Protein AF-A0A401TSI3-F1 (afdb_monomer_lite)

Radius of gyration: 18.48 Å; chains: 1; bounding box: 66×26×49 Å

pLDDT: mean 83.46, std 14.27, range [42.53, 98.06]

Sequence (170 aa):
GIVRTLGAAWIASRLVRSNWRTLAAVAARSAPRDRAVIGGLIQHRLALLAARIAVVPAEAQSDAANLLQLRTALNVIDVRHASLGLSRAAVAGIDALFDRLASAARNHTAGRLPDELVGRLDNAIASTLREPASKSRNDALIGLAGIRAGLFPGARSYQPRLSNQEGIAA

Foldseek 3Di:
DPVVVVVLVVVLLVLLLVLLLLLLCLLLVVDDDDLVNLVVVLVVLVVVLVVCCVPDPPCSVSSVLSNLSSLLSSLSVQLQVLCVPWDPVLVVLSSVLSNVSSVQSNPDRDDATDPVSLVSLLVSLLVLVPTPDDPSSVSNNVSSVSNCCSRPVPDDPRDRPPPPPPDDDD

Structure (mmCIF, N/CA/C/O backbone):
data_AF-A0A401TSI3-F1
#
_entry.id   AF-A0A401TSI3-F1
#
loop_
_atom_site.group_PDB
_atom_site.id
_atom_site.type_symbol
_atom_site.label_atom_id
_atom_site.label_alt_id
_atom_site.label_comp_id
_atom_site.label_asym_id
_atom_site.label_entity_id
_atom_site.label_seq_id
_atom_site.pdbx_PDB_ins_code
_atom_site.Cartn_x
_atom_site.Cartn_y
_atom_site.Cartn_z
_atom_site.occupancy
_atom_site.B_iso_or_equiv
_atom_site.auth_seq_id
_atom_site.auth_comp_id
_atom_site.auth_asym_id
_atom_site.auth_atom_id
_atom_site.pdbx_PDB_model_num
ATOM 1 N N . GLY A 1 1 ? 22.785 -4.650 -31.897 1.00 57.91 1 GLY A N 1
ATOM 2 C CA . GLY A 1 1 ? 21.308 -4.694 -31.941 1.00 57.91 1 GLY A CA 1
ATOM 3 C C . GLY A 1 1 ? 20.681 -5.516 -30.824 1.00 57.91 1 GLY A C 1
ATOM 4 O O . GLY A 1 1 ? 19.806 -4.999 -30.157 1.00 57.91 1 GLY A O 1
ATOM 5 N N . ILE A 1 2 ? 21.123 -6.757 -30.583 1.00 56.47 2 ILE A N 1
ATOM 6 C CA . ILE A 1 2 ? 20.400 -7.731 -29.729 1.00 56.47 2 ILE A CA 1
ATOM 7 C C . ILE A 1 2 ? 20.949 -7.816 -28.286 1.00 56.47 2 ILE A C 1
ATOM 9 O O . ILE A 1 2 ? 20.203 -8.009 -27.332 1.00 56.47 2 ILE A O 1
ATOM 13 N N . VAL A 1 3 ? 22.252 -7.580 -28.091 1.00 54.00 3 VAL A N 1
ATOM 14 C CA . VAL A 1 3 ? 22.894 -7.617 -26.757 1.00 54.00 3 VAL A CA 1
ATOM 15 C C . VAL A 1 3 ? 22.387 -6.491 -25.837 1.00 54.00 3 VAL A C 1
ATOM 17 O O . VAL A 1 3 ? 22.241 -6.679 -24.631 1.00 54.00 3 VAL A O 1
ATOM 20 N N . ARG A 1 4 ? 22.048 -5.320 -26.401 1.00 58.97 4 ARG A N 1
ATOM 21 C CA . ARG A 1 4 ? 21.589 -4.146 -25.635 1.00 58.97 4 ARG A CA 1
ATOM 22 C C . ARG A 1 4 ? 20.142 -4.282 -25.142 1.00 58.97 4 ARG A C 1
ATOM 24 O O . ARG A 1 4 ? 19.832 -3.836 -24.042 1.00 58.97 4 ARG A O 1
ATOM 31 N N . THR A 1 5 ? 19.273 -4.918 -25.928 1.00 58.47 5 THR A N 1
ATOM 32 C CA . THR A 1 5 ? 17.857 -5.132 -25.589 1.00 58.47 5 THR A CA 1
ATOM 33 C C . THR A 1 5 ? 17.681 -6.231 -24.540 1.00 58.47 5 THR A C 1
ATOM 35 O O . THR A 1 5 ? 16.926 -6.040 -23.587 1.00 58.47 5 THR A O 1
ATOM 38 N N . LEU A 1 6 ? 18.451 -7.323 -24.627 1.00 61.62 6 LEU A N 1
ATOM 39 C CA . LEU A 1 6 ? 18.487 -8.365 -23.590 1.00 61.62 6 LEU A CA 1
ATOM 40 C C . LEU A 1 6 ? 18.973 -7.814 -22.236 1.00 61.62 6 LEU A C 1
ATOM 42 O O . LEU A 1 6 ? 18.398 -8.131 -21.193 1.00 61.62 6 LEU A O 1
ATOM 46 N N . GLY A 1 7 ? 19.972 -6.923 -22.247 1.00 68.12 7 GLY A N 1
ATOM 47 C CA . GLY A 1 7 ? 20.441 -6.233 -21.042 1.00 68.12 7 GLY A CA 1
ATOM 48 C C . GLY A 1 7 ? 19.388 -5.300 -20.431 1.00 68.12 7 GLY A C 1
ATOM 49 O O . GLY A 1 7 ? 19.161 -5.328 -19.221 1.00 68.12 7 GLY A O 1
ATOM 50 N N . ALA A 1 8 ? 18.695 -4.508 -21.254 1.00 69.06 8 ALA A N 1
ATOM 51 C CA . ALA A 1 8 ? 17.661 -3.586 -20.784 1.00 69.06 8 ALA A CA 1
ATOM 52 C C . ALA A 1 8 ? 16.464 -4.316 -20.148 1.00 69.06 8 ALA A C 1
ATOM 54 O O . ALA A 1 8 ? 16.017 -3.926 -19.065 1.00 69.06 8 ALA A O 1
ATOM 55 N N . ALA A 1 9 ? 15.996 -5.402 -20.771 1.00 70.88 9 ALA A N 1
ATOM 56 C CA . ALA A 1 9 ? 14.906 -6.227 -20.252 1.00 70.88 9 ALA A CA 1
ATOM 57 C C . ALA A 1 9 ? 15.283 -6.937 -18.938 1.00 70.88 9 ALA A C 1
ATOM 59 O O . ALA A 1 9 ? 14.472 -7.012 -18.007 1.00 70.88 9 ALA A O 1
ATOM 60 N N . TRP A 1 10 ? 16.529 -7.409 -18.815 1.00 78.56 10 TRP A N 1
ATOM 61 C CA . TRP A 1 10 ? 17.030 -8.010 -17.577 1.00 78.56 10 TRP A CA 1
ATOM 62 C C . TRP A 1 10 ? 17.095 -6.998 -16.425 1.00 78.56 10 TRP A C 1
ATOM 64 O O . TRP A 1 10 ? 16.644 -7.297 -15.315 1.00 78.56 10 TRP A O 1
ATOM 74 N N . ILE A 1 11 ? 17.590 -5.781 -16.687 1.00 76.62 11 ILE A N 1
ATOM 75 C CA . ILE A 1 11 ? 17.627 -4.691 -15.698 1.00 76.62 11 ILE A CA 1
ATOM 76 C C . ILE A 1 11 ? 16.208 -4.333 -15.240 1.00 76.62 11 ILE A C 1
ATOM 78 O O . ILE A 1 11 ? 15.966 -4.253 -14.034 1.00 76.62 11 ILE A O 1
ATOM 82 N N . ALA A 1 12 ? 15.264 -4.176 -16.174 1.00 76.94 12 ALA A N 1
ATOM 83 C CA . ALA A 1 12 ? 13.865 -3.888 -15.857 1.00 76.94 12 ALA A CA 1
ATOM 84 C C . ALA A 1 12 ? 13.244 -4.993 -14.983 1.00 76.94 12 ALA A C 1
ATOM 86 O O . ALA A 1 12 ? 12.678 -4.716 -13.928 1.00 76.94 12 ALA A O 1
ATOM 87 N N . SER A 1 13 ? 13.450 -6.261 -15.344 1.00 78.31 13 SER A N 1
ATOM 88 C CA . SER A 1 13 ? 12.948 -7.410 -14.577 1.00 78.31 13 SER A CA 1
ATOM 89 C C . SER A 1 13 ? 13.539 -7.479 -13.164 1.00 78.31 13 SER A C 1
ATOM 91 O O . SER A 1 13 ? 12.840 -7.767 -12.188 1.00 78.31 13 SER A O 1
ATOM 93 N N . ARG A 1 14 ? 14.840 -7.190 -13.020 1.00 82.88 14 ARG A N 1
ATOM 94 C CA . ARG A 1 14 ? 15.512 -7.118 -11.714 1.00 82.88 14 ARG A CA 1
ATOM 95 C C . ARG A 1 14 ? 14.948 -5.983 -10.859 1.00 82.88 14 ARG A C 1
ATOM 97 O O . ARG A 1 14 ? 14.796 -6.158 -9.648 1.00 82.88 14 ARG A O 1
ATOM 104 N N . LEU A 1 15 ? 14.637 -4.848 -11.478 1.00 82.88 15 LEU A N 1
ATOM 105 C CA . LEU A 1 15 ? 14.060 -3.682 -10.821 1.00 82.88 15 LEU A CA 1
ATOM 106 C C . LEU A 1 15 ? 12.654 -3.966 -10.284 1.00 82.88 15 LEU A C 1
ATOM 108 O O . LEU A 1 15 ? 12.427 -3.795 -9.086 1.00 82.88 15 LEU A O 1
ATOM 112 N N . VAL A 1 16 ? 11.769 -4.501 -11.133 1.00 84.31 16 VAL A N 1
ATOM 113 C CA . VAL A 1 16 ? 10.418 -4.952 -10.757 1.00 84.31 16 VAL A CA 1
ATOM 114 C C . VAL A 1 16 ? 10.499 -5.882 -9.544 1.00 84.31 16 VAL A C 1
ATOM 116 O O . VAL A 1 16 ? 9.862 -5.650 -8.516 1.00 84.31 16 VAL A O 1
ATOM 119 N N . ARG A 1 17 ? 11.362 -6.904 -9.609 1.00 86.38 17 ARG A N 1
ATOM 120 C CA . ARG A 1 17 ? 11.550 -7.875 -8.520 1.00 86.38 17 ARG A CA 1
ATOM 121 C C . ARG A 1 17 ? 12.042 -7.227 -7.222 1.00 86.38 17 ARG A C 1
ATOM 123 O O . ARG A 1 17 ? 11.630 -7.630 -6.136 1.00 86.38 17 ARG A O 1
ATOM 130 N N . SER A 1 18 ? 12.927 -6.234 -7.311 1.00 88.19 18 SER A N 1
ATOM 131 C CA . SER A 1 18 ? 13.405 -5.478 -6.146 1.00 88.19 18 SER A CA 1
ATOM 132 C C . SER A 1 18 ? 12.279 -4.686 -5.470 1.00 88.19 18 SER A C 1
ATOM 134 O O . SER A 1 18 ? 12.181 -4.654 -4.239 1.00 88.19 18 SER A O 1
ATOM 136 N N . ASN A 1 19 ? 11.382 -4.101 -6.263 1.00 89.50 19 ASN A N 1
ATOM 137 C CA . ASN A 1 19 ? 10.244 -3.347 -5.746 1.00 89.50 19 ASN A CA 1
ATOM 138 C C . ASN A 1 19 ? 9.219 -4.269 -5.073 1.00 89.50 19 ASN A C 1
ATOM 140 O O . ASN A 1 19 ? 8.759 -3.953 -3.977 1.00 89.50 19 ASN A O 1
ATOM 144 N N . TRP A 1 20 ? 8.940 -5.445 -5.646 1.00 91.81 20 TRP A N 1
ATOM 145 C CA . TRP A 1 20 ? 8.102 -6.464 -5.001 1.00 91.81 20 TRP A CA 1
ATOM 146 C C . TRP A 1 20 ? 8.678 -6.952 -3.673 1.00 91.81 20 TRP A C 1
ATOM 148 O O . TRP A 1 20 ? 7.947 -7.048 -2.690 1.00 91.81 20 TRP A O 1
ATOM 158 N N . ARG A 1 21 ? 9.997 -7.169 -3.591 1.00 91.44 21 ARG A N 1
ATOM 159 C CA . ARG A 1 21 ? 10.670 -7.492 -2.319 1.00 91.44 21 ARG A CA 1
ATOM 160 C C . ARG A 1 21 ? 10.542 -6.372 -1.292 1.00 91.44 21 ARG A C 1
ATOM 162 O O . ARG A 1 21 ? 10.334 -6.647 -0.115 1.00 91.44 21 ARG A O 1
ATOM 169 N N . THR A 1 22 ? 10.648 -5.118 -1.728 1.00 91.69 22 THR A N 1
ATOM 170 C CA . THR A 1 22 ? 10.441 -3.957 -0.853 1.00 91.69 22 THR A CA 1
ATOM 171 C C . THR A 1 22 ? 9.007 -3.906 -0.335 1.00 91.69 22 THR A C 1
ATOM 173 O O . THR A 1 22 ? 8.815 -3.801 0.874 1.00 91.69 22 THR A O 1
ATOM 176 N N . LEU A 1 23 ? 8.013 -4.051 -1.214 1.00 92.94 23 LEU A N 1
ATOM 177 C CA . LEU A 1 23 ? 6.605 -4.108 -0.824 1.00 92.94 23 LEU A CA 1
ATOM 178 C C . LEU A 1 23 ? 6.343 -5.263 0.150 1.00 92.94 23 LEU A C 1
ATOM 180 O O . LEU A 1 23 ? 5.722 -5.056 1.188 1.00 92.94 23 LEU A O 1
ATOM 184 N N . ALA A 1 24 ? 6.873 -6.453 -0.137 1.00 93.81 24 ALA A N 1
ATOM 185 C CA . ALA A 1 24 ? 6.746 -7.615 0.731 1.00 93.81 24 ALA A CA 1
ATOM 186 C C . ALA A 1 24 ? 7.341 -7.381 2.126 1.00 93.81 24 ALA A C 1
ATOM 188 O O . ALA A 1 24 ? 6.719 -7.749 3.119 1.00 93.81 24 ALA A O 1
ATOM 189 N N . ALA A 1 25 ? 8.523 -6.762 2.212 1.00 92.56 25 ALA A N 1
ATOM 190 C CA . ALA A 1 25 ? 9.181 -6.472 3.484 1.00 92.56 25 ALA A CA 1
ATOM 191 C C . ALA A 1 25 ? 8.391 -5.460 4.329 1.00 92.56 25 ALA A C 1
ATOM 193 O O . ALA A 1 25 ? 8.235 -5.657 5.534 1.00 92.56 25 ALA A O 1
ATOM 194 N N . VAL A 1 26 ? 7.863 -4.407 3.695 1.00 93.56 26 VAL A N 1
ATOM 195 C CA . VAL A 1 26 ? 7.020 -3.395 4.354 1.00 93.56 26 VAL A CA 1
ATOM 196 C C . VAL A 1 26 ? 5.690 -4.004 4.810 1.00 93.56 26 VAL A C 1
ATOM 198 O O . VAL A 1 26 ? 5.268 -3.798 5.948 1.00 93.56 26 VAL A O 1
ATOM 201 N N . ALA A 1 27 ? 5.051 -4.808 3.958 1.00 93.50 27 ALA A N 1
ATOM 202 C CA . ALA A 1 27 ? 3.802 -5.488 4.286 1.00 93.50 27 ALA A CA 1
ATOM 203 C C . ALA A 1 27 ? 3.977 -6.502 5.428 1.00 93.50 27 ALA A C 1
ATOM 205 O O . ALA A 1 27 ? 3.162 -6.511 6.343 1.00 93.50 27 ALA A O 1
ATOM 206 N N . ALA A 1 28 ? 5.070 -7.272 5.446 1.00 92.00 28 ALA A N 1
ATOM 207 C CA . ALA A 1 28 ? 5.357 -8.274 6.478 1.00 92.00 28 ALA A CA 1
ATOM 208 C C . ALA A 1 28 ? 5.865 -7.705 7.814 1.00 92.00 28 ALA A C 1
ATOM 210 O O . ALA A 1 28 ? 6.145 -8.479 8.725 1.00 92.00 28 ALA A O 1
ATOM 211 N N . ARG A 1 29 ? 6.069 -6.383 7.930 1.00 86.00 29 ARG A N 1
ATOM 212 C CA . ARG A 1 29 ? 6.747 -5.746 9.081 1.00 86.00 29 ARG A CA 1
ATOM 213 C C . ARG A 1 29 ? 8.142 -6.322 9.377 1.00 86.00 29 ARG A C 1
ATOM 215 O O . ARG A 1 29 ? 8.632 -6.185 10.492 1.00 86.00 29 ARG A O 1
ATOM 222 N N . SER A 1 30 ? 8.801 -6.948 8.400 1.00 66.88 30 SER A N 1
ATOM 223 C CA . SER A 1 30 ? 10.074 -7.651 8.628 1.00 66.88 30 SER A CA 1
ATOM 224 C C . SER A 1 30 ? 11.250 -6.711 8.922 1.00 66.88 30 SER A C 1
ATOM 226 O O . SER A 1 30 ? 12.297 -7.174 9.358 1.00 66.88 30 SER A O 1
ATOM 228 N N . ALA A 1 31 ? 11.092 -5.404 8.689 1.00 62.00 31 ALA A N 1
ATOM 229 C CA . ALA A 1 31 ? 12.009 -4.366 9.148 1.00 62.00 31 ALA A CA 1
ATOM 230 C C . ALA A 1 31 ? 11.260 -3.028 9.283 1.00 62.00 31 ALA A C 1
ATOM 232 O O . ALA A 1 31 ? 10.399 -2.746 8.438 1.00 62.00 31 ALA A O 1
ATOM 233 N N . PRO A 1 32 ? 11.597 -2.175 10.270 1.00 60.09 32 PRO A N 1
ATOM 234 C CA . PRO A 1 32 ? 11.154 -0.788 10.274 1.00 60.09 32 PRO A CA 1
ATOM 235 C C . PRO A 1 32 ? 11.637 -0.122 8.981 1.00 60.09 32 PRO A C 1
ATOM 237 O O . PRO A 1 32 ? 12.838 0.006 8.745 1.00 60.09 32 PRO A O 1
ATOM 240 N N . ARG A 1 33 ? 10.708 0.259 8.104 1.00 76.75 33 ARG A N 1
ATOM 241 C CA . ARG A 1 33 ? 11.007 1.114 6.954 1.00 76.75 33 ARG A CA 1
ATOM 242 C C . ARG A 1 33 ? 10.195 2.378 7.088 1.00 76.75 33 ARG A C 1
ATOM 244 O O . ARG A 1 33 ? 8.969 2.331 7.056 1.00 76.75 33 ARG A O 1
ATOM 251 N N . ASP A 1 34 ? 10.909 3.481 7.239 1.00 81.06 34 ASP A N 1
ATOM 252 C CA . ASP A 1 34 ? 10.306 4.797 7.299 1.00 81.06 34 ASP A CA 1
ATOM 253 C C . ASP A 1 34 ? 9.834 5.239 5.906 1.00 81.06 34 ASP A C 1
ATOM 255 O O . ASP A 1 34 ? 10.406 4.897 4.863 1.00 81.06 34 ASP A O 1
ATOM 259 N N . ARG A 1 35 ? 8.779 6.043 5.913 1.00 85.75 35 ARG A N 1
ATOM 260 C CA . ARG A 1 35 ? 8.184 6.716 4.770 1.00 85.75 35 ARG A CA 1
ATOM 261 C C . ARG A 1 35 ? 9.226 7.488 3.961 1.00 85.75 35 ARG A C 1
ATOM 263 O O . ARG A 1 35 ? 9.204 7.420 2.732 1.00 85.75 35 ARG A O 1
ATOM 270 N N . ALA A 1 36 ? 10.166 8.165 4.627 1.00 87.00 36 ALA A N 1
ATOM 271 C CA . ALA A 1 36 ? 11.231 8.929 3.974 1.00 87.00 36 ALA A CA 1
ATOM 272 C C . ALA A 1 36 ? 12.132 8.048 3.091 1.00 87.00 36 ALA A C 1
ATOM 274 O O . ALA A 1 36 ? 12.463 8.429 1.967 1.00 87.00 36 ALA A O 1
ATOM 275 N N . VAL A 1 37 ? 12.459 6.834 3.548 1.00 86.94 37 VAL A N 1
ATOM 276 C CA . VAL A 1 37 ? 13.280 5.878 2.786 1.00 86.94 37 VAL A CA 1
ATOM 277 C C . VAL A 1 37 ? 12.568 5.461 1.501 1.00 86.94 37 VAL A C 1
ATOM 279 O O . VAL A 1 37 ? 13.170 5.460 0.427 1.00 86.94 37 VAL A O 1
ATOM 282 N N . ILE A 1 38 ? 11.275 5.136 1.579 1.00 87.50 38 ILE A N 1
ATOM 283 C CA . ILE A 1 38 ? 10.499 4.768 0.387 1.00 87.50 38 ILE A CA 1
ATOM 284 C C . ILE A 1 38 ? 10.316 5.975 -0.545 1.00 87.50 38 ILE A C 1
ATOM 286 O O . ILE A 1 38 ? 10.433 5.823 -1.761 1.00 87.50 38 ILE A O 1
ATOM 290 N N . GLY A 1 39 ? 10.105 7.175 0.001 1.00 85.94 39 GLY A N 1
ATOM 291 C CA . GLY A 1 39 ? 10.053 8.418 -0.772 1.00 85.94 39 GLY A CA 1
ATOM 292 C C . GLY A 1 39 ? 11.341 8.672 -1.559 1.00 85.94 39 GLY A C 1
ATOM 293 O O . GLY A 1 39 ? 11.286 8.921 -2.762 1.00 85.94 39 GLY A O 1
ATOM 294 N N . GLY A 1 40 ? 12.503 8.504 -0.920 1.00 86.94 40 GLY A N 1
ATOM 295 C CA . GLY A 1 40 ? 13.807 8.597 -1.582 1.00 86.94 40 GLY A CA 1
ATOM 296 C C . GLY A 1 40 ? 13.980 7.568 -2.703 1.00 86.94 40 GLY A C 1
ATOM 297 O O . GLY A 1 40 ? 14.487 7.900 -3.776 1.00 86.94 40 GLY A O 1
ATOM 298 N N . LEU A 1 41 ? 13.490 6.336 -2.511 1.00 87.31 41 LEU A N 1
ATOM 299 C CA . LEU A 1 41 ? 13.485 5.322 -3.570 1.00 87.31 41 LEU A CA 1
ATOM 300 C C . LEU A 1 41 ? 12.614 5.745 -4.756 1.00 87.31 41 LEU A C 1
ATOM 302 O O . LEU A 1 41 ? 13.072 5.648 -5.891 1.00 87.31 41 LEU A O 1
ATOM 306 N N . ILE A 1 42 ? 11.392 6.230 -4.520 1.00 88.00 42 ILE A N 1
ATOM 307 C CA . ILE A 1 42 ? 10.505 6.717 -5.588 1.00 88.00 42 ILE A CA 1
ATOM 308 C C . ILE A 1 42 ? 11.169 7.865 -6.350 1.00 88.00 42 ILE A C 1
ATOM 310 O O . ILE A 1 42 ? 11.211 7.822 -7.578 1.00 88.00 42 ILE A O 1
ATOM 314 N N . GLN A 1 43 ? 11.752 8.834 -5.641 1.00 87.6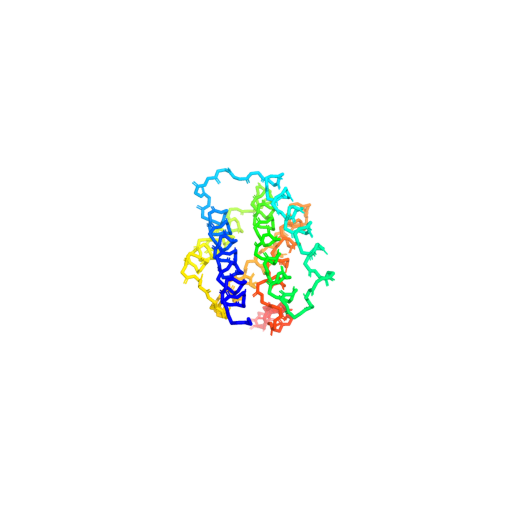9 43 GLN A N 1
ATOM 315 C CA . GLN A 1 43 ? 12.438 9.972 -6.253 1.00 87.69 43 GLN A CA 1
ATOM 316 C C . GLN A 1 43 ? 13.601 9.524 -7.141 1.00 87.69 43 GLN A C 1
ATOM 318 O O . GLN A 1 43 ? 13.726 9.949 -8.289 1.00 87.69 43 GLN A O 1
ATOM 323 N N . HIS A 1 44 ? 14.422 8.600 -6.645 1.00 88.06 44 HIS A N 1
ATOM 324 C CA . HIS A 1 44 ? 15.503 8.017 -7.428 1.00 88.06 44 HIS A CA 1
ATOM 325 C C . HIS A 1 44 ? 14.983 7.291 -8.685 1.00 88.06 44 HIS A C 1
ATOM 327 O O . HIS A 1 44 ? 15.575 7.412 -9.758 1.00 88.06 44 HIS A O 1
ATOM 333 N N . ARG A 1 45 ? 13.859 6.564 -8.594 1.00 85.88 45 ARG A N 1
ATOM 334 C CA . ARG A 1 45 ? 13.249 5.903 -9.763 1.00 85.88 45 ARG A CA 1
ATOM 335 C C . ARG A 1 45 ? 12.673 6.894 -10.768 1.00 85.88 45 ARG A C 1
ATOM 337 O O . ARG A 1 45 ? 12.845 6.670 -11.961 1.00 85.88 45 ARG A O 1
ATOM 344 N N . LEU A 1 46 ? 12.058 7.983 -10.315 1.00 84.75 46 LEU A N 1
ATOM 345 C CA . LEU A 1 46 ? 11.573 9.050 -11.192 1.00 84.75 46 LEU A CA 1
ATOM 346 C C . LEU A 1 46 ? 12.717 9.702 -11.972 1.00 84.75 46 LEU A C 1
ATOM 348 O O . LEU A 1 46 ? 12.596 9.874 -13.180 1.00 84.75 46 LEU A O 1
ATOM 352 N N . ALA A 1 47 ? 13.847 9.985 -11.316 1.00 84.81 47 ALA A N 1
ATOM 353 C CA . ALA A 1 47 ? 15.025 10.535 -11.985 1.00 84.81 47 ALA A CA 1
ATOM 354 C C . ALA A 1 47 ? 15.561 9.599 -13.087 1.00 84.81 47 ALA A C 1
ATOM 356 O O . ALA A 1 47 ? 15.860 10.043 -14.195 1.00 84.81 47 ALA A O 1
ATOM 357 N N . LEU A 1 48 ? 15.627 8.289 -12.814 1.00 81.50 48 LEU A N 1
ATOM 358 C CA . LEU A 1 48 ? 16.034 7.290 -13.811 1.00 81.50 48 LEU A CA 1
ATOM 359 C C . LEU A 1 48 ? 15.044 7.182 -14.979 1.00 81.50 48 LEU A C 1
ATOM 361 O O . LEU A 1 48 ? 15.462 7.046 -16.128 1.00 81.50 48 LEU A O 1
ATOM 365 N N . LEU A 1 49 ? 13.743 7.239 -14.691 1.00 78.56 49 LEU A N 1
ATOM 366 C CA . LEU A 1 49 ? 12.681 7.173 -15.693 1.00 78.56 49 LEU A CA 1
ATOM 367 C C . LEU A 1 49 ? 12.703 8.413 -16.598 1.00 78.56 49 LEU A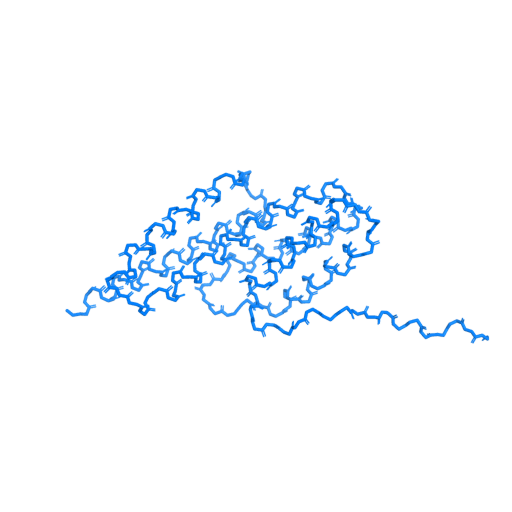 C 1
ATOM 369 O O . LEU A 1 49 ? 12.660 8.271 -17.818 1.00 78.56 49 LEU A O 1
ATOM 373 N N . ALA A 1 50 ? 12.865 9.610 -16.028 1.00 79.38 50 ALA A N 1
ATOM 374 C CA . ALA A 1 50 ? 12.989 10.857 -16.783 1.00 79.38 50 ALA A CA 1
ATOM 375 C C . ALA A 1 50 ? 14.180 10.825 -17.758 1.00 79.38 50 ALA A C 1
ATOM 377 O O . ALA A 1 50 ? 14.032 11.174 -18.927 1.00 79.38 50 ALA A O 1
ATOM 378 N N . ALA A 1 51 ? 15.337 10.321 -17.311 1.00 78.00 51 ALA A N 1
ATOM 379 C CA . ALA A 1 51 ? 16.513 10.166 -18.168 1.00 78.00 51 ALA A CA 1
ATOM 380 C C . ALA A 1 51 ? 16.302 9.142 -19.301 1.00 78.00 51 ALA A C 1
ATOM 382 O O . ALA A 1 51 ? 16.871 9.284 -20.382 1.00 78.00 51 ALA A O 1
ATOM 383 N N . ARG A 1 52 ? 15.485 8.105 -19.072 1.00 70.12 52 ARG A N 1
ATOM 384 C CA . ARG A 1 52 ? 15.218 7.040 -20.052 1.00 70.12 52 ARG A CA 1
ATOM 385 C C . ARG A 1 52 ? 14.166 7.403 -21.090 1.00 70.12 52 ARG A C 1
ATOM 387 O O . ARG A 1 52 ? 14.341 7.023 -22.244 1.00 70.12 52 ARG A O 1
ATOM 394 N N . ILE A 1 53 ? 13.119 8.139 -20.716 1.00 68.56 53 ILE A N 1
ATOM 395 C CA . ILE A 1 53 ? 12.060 8.557 -21.654 1.00 68.56 53 ILE A CA 1
ATOM 396 C C . ILE A 1 53 ? 12.628 9.403 -22.795 1.00 68.56 53 ILE A C 1
ATOM 398 O O . ILE A 1 53 ? 12.179 9.271 -23.929 1.00 68.56 53 ILE A O 1
ATOM 402 N N . ALA A 1 54 ? 13.658 10.207 -22.523 1.00 70.38 54 ALA A N 1
ATOM 403 C CA . ALA A 1 54 ? 14.360 10.972 -23.551 1.00 70.38 54 ALA A CA 1
ATOM 404 C C . ALA A 1 54 ? 15.054 10.090 -24.612 1.00 70.38 54 ALA A C 1
ATOM 406 O O . ALA A 1 54 ? 15.426 10.589 -25.670 1.00 70.38 54 ALA A O 1
ATOM 407 N N . VAL A 1 55 ? 15.248 8.794 -24.335 1.00 67.75 55 VAL A N 1
ATOM 408 C CA . VAL A 1 55 ? 16.039 7.874 -25.164 1.00 67.75 55 VAL A CA 1
ATOM 409 C C . VAL A 1 55 ? 15.197 6.733 -25.746 1.00 67.75 55 VAL A C 1
ATOM 411 O O . VAL A 1 55 ? 15.434 6.364 -26.895 1.00 67.75 55 VAL A O 1
ATOM 414 N N . VAL A 1 56 ? 14.237 6.155 -25.004 1.00 64.62 56 VAL A N 1
ATOM 415 C CA . VAL A 1 56 ? 13.366 5.074 -25.513 1.00 64.62 56 VAL A CA 1
ATOM 416 C C . VAL A 1 56 ? 11.959 5.094 -24.864 1.00 64.62 56 VAL A C 1
ATOM 418 O O . VAL A 1 56 ? 11.847 4.897 -23.651 1.00 64.62 56 VAL A O 1
ATOM 421 N N . PRO A 1 57 ? 10.870 5.317 -25.633 1.00 65.50 57 PRO A N 1
ATOM 422 C CA . PRO A 1 57 ? 9.514 5.453 -25.077 1.00 65.50 57 PRO A CA 1
ATOM 423 C C . PRO A 1 57 ? 8.828 4.151 -24.623 1.00 65.50 57 PRO A C 1
ATOM 425 O O . PRO A 1 57 ? 7.999 4.194 -23.717 1.00 65.50 57 PRO A O 1
ATOM 428 N N . ALA A 1 58 ? 9.120 2.997 -25.234 1.00 65.12 58 ALA A N 1
ATOM 429 C CA . ALA A 1 58 ? 8.357 1.762 -24.995 1.00 65.12 58 ALA A CA 1
ATOM 430 C C . ALA A 1 58 ? 8.629 1.153 -23.601 1.00 65.12 58 ALA A C 1
ATOM 432 O O . ALA A 1 58 ? 7.739 0.615 -22.943 1.00 65.12 58 ALA A O 1
ATOM 433 N N . GLU A 1 59 ? 9.854 1.295 -23.103 1.00 64.31 59 GLU A N 1
ATOM 434 C CA . GLU A 1 59 ? 10.323 0.803 -21.807 1.00 64.31 59 GLU A CA 1
ATOM 435 C C . GLU A 1 59 ? 9.765 1.627 -20.637 1.00 64.31 59 GLU A C 1
ATOM 437 O O . GLU A 1 59 ? 9.680 1.132 -19.509 1.00 64.31 59 GLU A O 1
ATOM 442 N N . ALA A 1 60 ? 9.308 2.855 -20.906 1.00 62.00 60 ALA A N 1
ATOM 443 C CA . ALA A 1 60 ? 8.724 3.748 -19.911 1.00 62.00 60 ALA A CA 1
ATOM 444 C C . ALA A 1 60 ? 7.463 3.161 -19.255 1.00 62.00 60 ALA A C 1
ATOM 446 O O . ALA A 1 60 ? 7.191 3.430 -18.086 1.00 62.00 60 ALA A O 1
ATOM 447 N N . GLN A 1 61 ? 6.715 2.312 -19.968 1.00 64.56 61 GLN A N 1
ATOM 448 C CA . GLN A 1 61 ? 5.521 1.663 -19.425 1.00 64.56 61 GLN A CA 1
ATOM 449 C C . GLN A 1 61 ? 5.870 0.638 -18.331 1.00 64.56 61 GLN A C 1
ATOM 451 O O . GLN A 1 61 ? 5.206 0.585 -17.293 1.00 64.56 61 GLN A O 1
ATOM 456 N N . SER A 1 62 ? 6.962 -0.116 -18.509 1.00 66.75 62 SER A N 1
ATOM 457 C CA . SER A 1 62 ? 7.496 -0.999 -17.462 1.00 66.75 62 SER A CA 1
ATOM 458 C C . SER A 1 62 ? 8.022 -0.196 -16.270 1.00 66.75 62 SER A C 1
ATOM 460 O O . SER A 1 62 ? 7.870 -0.623 -15.124 1.00 66.75 62 SER A O 1
ATOM 462 N N . ASP A 1 63 ? 8.621 0.969 -16.519 1.00 67.81 63 ASP A N 1
ATOM 463 C CA . ASP A 1 63 ? 9.151 1.834 -15.465 1.00 67.81 63 ASP A CA 1
ATOM 464 C C . ASP A 1 63 ? 8.034 2.566 -14.686 1.00 67.81 63 ASP A C 1
ATOM 466 O O . ASP A 1 63 ? 8.154 2.767 -13.478 1.00 67.81 63 ASP A O 1
ATOM 470 N N . ALA A 1 64 ? 6.888 2.861 -15.304 1.00 68.69 64 ALA A N 1
ATOM 471 C CA . ALA A 1 64 ? 5.702 3.353 -14.599 1.00 68.69 64 ALA A CA 1
ATOM 472 C C . ALA A 1 64 ? 5.077 2.270 -13.701 1.00 68.69 64 ALA A C 1
ATOM 474 O O . ALA A 1 64 ? 4.732 2.537 -12.546 1.00 68.69 64 ALA A O 1
ATOM 475 N N . ALA A 1 65 ? 5.002 1.024 -14.188 1.00 70.19 65 ALA A N 1
ATOM 476 C CA . ALA A 1 65 ? 4.568 -0.111 -13.376 1.00 70.19 65 ALA A CA 1
ATOM 477 C C . ALA A 1 65 ? 5.472 -0.302 -12.143 1.00 70.19 65 ALA A C 1
ATOM 479 O O . ALA A 1 65 ? 4.956 -0.618 -11.072 1.00 70.19 65 ALA A O 1
ATOM 480 N N . ASN A 1 66 ? 6.780 -0.025 -12.260 1.00 72.94 66 ASN A N 1
ATOM 481 C CA . ASN A 1 66 ? 7.738 -0.059 -11.145 1.00 72.94 66 ASN A CA 1
ATOM 482 C C . ASN A 1 66 ? 7.393 0.920 -10.008 1.00 72.94 66 ASN A C 1
ATOM 484 O O . ASN A 1 66 ? 7.672 0.647 -8.838 1.00 72.94 66 ASN A O 1
ATOM 488 N N . LEU A 1 67 ? 6.791 2.068 -10.321 1.00 82.94 67 LEU A N 1
ATOM 489 C CA . LEU A 1 67 ? 6.423 3.065 -9.314 1.00 82.94 67 LEU A CA 1
ATOM 490 C C . LEU A 1 67 ? 5.180 2.652 -8.519 1.00 82.94 67 LEU A C 1
ATOM 492 O O . LEU A 1 67 ? 5.039 3.038 -7.356 1.00 82.94 67 LEU A O 1
ATOM 496 N N . LEU A 1 68 ? 4.302 1.828 -9.099 1.00 86.44 68 LEU A N 1
ATOM 497 C CA . LEU A 1 68 ? 3.075 1.380 -8.440 1.00 86.44 68 LEU A CA 1
ATOM 498 C C . LEU A 1 68 ? 3.360 0.522 -7.203 1.00 86.44 68 LEU A C 1
ATOM 500 O O . LEU A 1 68 ? 2.703 0.723 -6.180 1.00 86.44 68 LEU A O 1
ATOM 504 N N . GLN A 1 69 ? 4.359 -0.374 -7.232 1.00 89.50 69 GLN A N 1
ATOM 505 C CA . GLN A 1 69 ? 4.681 -1.187 -6.047 1.00 89.50 69 GLN A CA 1
ATOM 506 C C . GLN A 1 69 ? 5.277 -0.338 -4.916 1.00 89.50 69 GLN A C 1
ATOM 508 O O . GLN A 1 69 ? 4.947 -0.554 -3.752 1.00 89.50 69 GLN A O 1
ATOM 513 N N . LEU A 1 70 ? 6.119 0.652 -5.236 1.00 90.31 70 LEU A N 1
ATOM 514 C CA . LEU A 1 70 ? 6.702 1.543 -4.225 1.00 90.31 70 LEU A CA 1
ATOM 515 C C . LEU A 1 70 ? 5.661 2.502 -3.637 1.00 90.31 70 LEU A C 1
ATOM 517 O O . LEU A 1 70 ? 5.626 2.697 -2.424 1.00 90.31 70 LEU A O 1
ATOM 521 N N . ARG A 1 71 ? 4.760 3.041 -4.467 1.00 90.62 71 ARG A N 1
ATOM 522 C CA . ARG A 1 71 ? 3.609 3.823 -3.991 1.00 90.62 71 ARG A CA 1
ATOM 523 C C . ARG A 1 71 ? 2.697 2.984 -3.099 1.00 90.62 71 ARG A C 1
ATOM 525 O O . ARG A 1 71 ? 2.245 3.455 -2.064 1.00 90.62 71 ARG A O 1
ATOM 532 N N . THR A 1 72 ? 2.480 1.723 -3.458 1.00 92.94 72 THR A N 1
ATOM 533 C CA . THR A 1 72 ? 1.746 0.781 -2.606 1.00 92.94 72 THR A CA 1
ATOM 534 C C . THR A 1 72 ? 2.464 0.570 -1.272 1.00 92.94 72 THR A C 1
ATOM 536 O O . THR A 1 72 ? 1.809 0.556 -0.237 1.00 92.94 72 THR A O 1
ATOM 539 N N . ALA A 1 73 ? 3.796 0.469 -1.260 1.00 93.69 73 ALA A N 1
ATOM 540 C CA . ALA A 1 73 ? 4.560 0.352 -0.019 1.00 93.69 73 ALA A CA 1
ATOM 541 C C . ALA A 1 73 ? 4.400 1.590 0.887 1.00 93.69 73 ALA A C 1
ATOM 543 O O . ALA A 1 73 ? 4.254 1.424 2.096 1.00 93.69 73 ALA A O 1
ATOM 544 N N . LEU A 1 74 ? 4.351 2.806 0.325 1.00 93.25 74 LEU A N 1
ATOM 545 C CA . LEU A 1 74 ? 3.990 4.011 1.090 1.00 93.25 74 LEU A CA 1
ATOM 546 C C . LEU A 1 74 ? 2.585 3.908 1.677 1.00 93.25 74 LEU A C 1
ATOM 548 O O . LEU A 1 74 ? 2.418 4.117 2.872 1.00 93.25 74 LEU A O 1
ATOM 552 N N . ASN A 1 75 ? 1.599 3.512 0.870 1.00 95.56 75 ASN A N 1
ATOM 553 C CA . ASN A 1 75 ? 0.234 3.355 1.360 1.00 95.56 75 ASN A CA 1
ATOM 554 C C . ASN A 1 75 ? 0.151 2.322 2.494 1.00 95.56 75 ASN A C 1
ATOM 556 O O . ASN A 1 75 ? -0.607 2.521 3.432 1.00 95.56 75 ASN A O 1
ATOM 560 N N . VAL A 1 76 ? 0.939 1.241 2.460 1.00 95.94 76 VAL A N 1
ATOM 561 C CA . VAL A 1 76 ? 1.013 0.283 3.578 1.00 95.94 76 VAL A CA 1
ATOM 562 C C . VAL A 1 76 ? 1.530 0.964 4.850 1.00 95.94 76 VAL A C 1
ATOM 564 O O . VAL A 1 76 ? 0.948 0.761 5.913 1.00 95.94 76 VAL A O 1
ATOM 567 N N . ILE A 1 77 ? 2.586 1.779 4.762 1.00 94.81 77 ILE A N 1
ATOM 568 C CA . ILE A 1 77 ? 3.111 2.543 5.909 1.00 94.81 77 ILE A CA 1
ATOM 569 C C . ILE A 1 77 ? 2.040 3.501 6.444 1.00 94.81 77 ILE A C 1
ATOM 571 O O . ILE A 1 77 ? 1.760 3.494 7.643 1.00 94.81 77 ILE A O 1
ATOM 575 N N . ASP A 1 78 ? 1.403 4.264 5.554 1.00 94.44 78 ASP A N 1
ATOM 576 C CA . ASP A 1 78 ? 0.389 5.258 5.906 1.00 94.44 78 ASP A CA 1
ATOM 577 C C . ASP A 1 78 ? -0.842 4.589 6.557 1.00 94.44 78 ASP A C 1
ATOM 579 O O . ASP A 1 78 ? -1.303 5.033 7.609 1.00 94.44 78 ASP A O 1
ATOM 583 N N . VAL A 1 79 ? -1.318 3.455 6.021 1.00 96.88 79 VAL A N 1
ATOM 584 C CA . VAL A 1 79 ? -2.407 2.669 6.629 1.00 96.88 79 VAL A CA 1
ATOM 585 C C . VAL A 1 79 ? -1.998 2.131 7.994 1.00 96.88 79 VAL A C 1
ATOM 587 O O . VAL A 1 79 ? -2.795 2.214 8.923 1.00 96.88 79 VAL A O 1
ATOM 590 N N . ARG A 1 80 ? -0.783 1.591 8.162 1.00 94.88 80 ARG A N 1
ATOM 591 C CA . ARG A 1 80 ? -0.316 1.085 9.467 1.00 94.88 80 ARG A CA 1
ATOM 592 C C . ARG A 1 80 ? -0.285 2.188 10.516 1.00 94.88 80 ARG A C 1
ATOM 594 O O . ARG A 1 80 ? -0.743 1.965 11.632 1.00 94.88 80 ARG A O 1
ATOM 601 N N . HIS A 1 81 ? 0.210 3.366 10.149 1.00 94.62 81 HIS A N 1
ATOM 602 C CA . HIS A 1 81 ? 0.219 4.524 11.033 1.00 94.62 81 HIS A CA 1
ATOM 603 C C . HIS A 1 81 ? -1.210 4.963 11.392 1.00 94.62 81 HIS A C 1
ATOM 605 O O . HIS A 1 81 ? -1.535 5.126 12.566 1.00 94.62 81 HIS A O 1
ATOM 611 N N . ALA A 1 82 ? -2.096 5.080 10.400 1.00 96.56 82 ALA A N 1
ATOM 612 C CA . ALA A 1 82 ? -3.496 5.441 10.613 1.00 96.56 82 ALA A CA 1
ATOM 613 C C . ALA A 1 82 ? -4.262 4.403 11.456 1.00 96.56 82 ALA A C 1
ATOM 615 O O . ALA A 1 82 ? -5.110 4.765 12.271 1.00 96.56 82 ALA A O 1
ATOM 616 N N . SER A 1 83 ? -3.916 3.119 11.317 1.00 95.69 83 SER A N 1
ATOM 617 C CA . SER A 1 83 ? -4.545 1.999 12.029 1.00 95.69 83 SER A CA 1
ATOM 618 C C . SER A 1 83 ? -4.370 2.067 13.547 1.00 95.69 83 SER A C 1
ATOM 620 O O . SER A 1 83 ? -5.169 1.478 14.266 1.00 95.69 83 SER A O 1
ATOM 622 N N . LEU A 1 84 ? -3.387 2.824 14.052 1.00 94.31 84 LEU A N 1
ATOM 623 C CA . LEU A 1 84 ? -3.189 3.036 15.491 1.00 94.31 84 LEU A CA 1
ATOM 624 C C . LEU A 1 84 ? -4.387 3.718 16.175 1.00 94.31 84 LEU A C 1
ATOM 626 O O . LEU A 1 84 ? -4.540 3.592 17.384 1.00 94.31 84 LEU A O 1
ATOM 630 N N . GLY A 1 85 ? -5.228 4.429 15.416 1.00 95.69 85 GLY A N 1
ATOM 631 C CA . GLY A 1 85 ? -6.445 5.072 15.923 1.00 95.69 85 GLY A CA 1
ATOM 632 C C . GLY A 1 85 ? -7.744 4.327 15.605 1.00 95.69 85 GLY A C 1
ATOM 633 O O . GLY A 1 85 ? -8.805 4.941 15.679 1.00 95.69 85 GLY A O 1
ATOM 634 N N . LEU A 1 86 ? -7.680 3.059 15.186 1.00 97.19 86 LEU A N 1
ATOM 635 C CA . LEU A 1 86 ? -8.852 2.243 14.844 1.00 97.19 86 LEU A CA 1
ATOM 636 C C . LEU A 1 86 ? -9.131 1.182 15.913 1.00 97.19 86 LEU A C 1
ATOM 638 O O . LEU A 1 86 ? -8.276 0.862 16.740 1.00 97.19 86 LEU A O 1
ATOM 642 N N . SER A 1 87 ? -10.323 0.584 15.868 1.00 97.31 87 SER A N 1
ATOM 643 C CA . SER A 1 87 ? -10.655 -0.561 16.712 1.00 97.31 87 SER A CA 1
ATOM 644 C C . SER A 1 87 ? -9.725 -1.754 16.462 1.00 97.31 87 SER A C 1
ATOM 646 O O . SER A 1 87 ? -9.227 -1.987 15.356 1.00 97.31 87 SER A O 1
ATOM 648 N N . ARG A 1 88 ? -9.552 -2.599 17.487 1.00 95.88 88 ARG A N 1
ATOM 649 C CA . ARG A 1 88 ? -8.758 -3.836 17.391 1.00 95.88 88 ARG A CA 1
ATOM 650 C C . ARG A 1 88 ? -9.235 -4.758 16.263 1.00 95.88 88 ARG A C 1
ATOM 652 O O . ARG A 1 88 ? -8.417 -5.429 15.639 1.00 95.88 88 ARG A O 1
ATOM 659 N N . ALA A 1 89 ? -10.542 -4.790 15.998 1.00 94.56 89 ALA A N 1
ATOM 660 C CA . ALA A 1 89 ? -11.119 -5.600 14.930 1.00 94.56 89 ALA A CA 1
ATOM 661 C C . ALA A 1 89 ? -10.703 -5.088 13.541 1.00 94.56 89 ALA A C 1
ATOM 663 O O . ALA A 1 89 ? -10.294 -5.884 12.694 1.00 94.56 89 ALA A O 1
ATOM 664 N N . ALA A 1 90 ? -10.742 -3.769 13.319 1.00 94.94 90 ALA A N 1
ATOM 665 C CA . ALA A 1 90 ? -10.276 -3.164 12.073 1.00 94.94 90 ALA A CA 1
ATOM 666 C C . ALA A 1 90 ? -8.769 -3.380 11.866 1.00 94.94 90 ALA A C 1
ATOM 668 O O . ALA A 1 90 ? -8.355 -3.791 10.781 1.00 94.94 90 ALA A O 1
ATOM 669 N N . VAL A 1 91 ? -7.963 -3.192 12.918 1.00 96.56 91 VAL A N 1
ATOM 670 C CA . VAL A 1 91 ? -6.514 -3.455 12.886 1.00 96.56 91 VAL A CA 1
ATOM 671 C C . VAL A 1 91 ? -6.225 -4.907 12.503 1.00 96.56 91 VAL A C 1
ATOM 673 O O . VAL A 1 91 ? -5.436 -5.149 11.594 1.00 96.56 91 VAL A O 1
ATOM 676 N N . ALA A 1 92 ? -6.907 -5.876 13.121 1.00 94.94 92 ALA A N 1
ATOM 677 C CA . ALA A 1 92 ? -6.720 -7.293 12.810 1.00 94.94 92 ALA A CA 1
ATOM 678 C C . ALA A 1 92 ? -7.070 -7.632 11.349 1.00 94.94 92 ALA A C 1
ATOM 680 O O . ALA A 1 92 ? -6.366 -8.412 10.705 1.00 94.94 92 ALA A O 1
ATOM 681 N N . GLY A 1 93 ? -8.130 -7.027 10.799 1.00 94.62 93 GLY A N 1
ATOM 682 C CA . GLY A 1 93 ? -8.492 -7.185 9.388 1.00 94.62 93 GLY A CA 1
ATOM 683 C C . GLY A 1 93 ? -7.435 -6.618 8.432 1.00 94.62 93 GLY A C 1
ATOM 684 O O . GLY A 1 93 ? -7.102 -7.252 7.428 1.00 94.62 93 GLY A O 1
ATOM 685 N N . ILE A 1 94 ? -6.873 -5.455 8.767 1.00 96.50 94 ILE A N 1
ATOM 686 C CA . ILE A 1 94 ? -5.795 -4.808 8.007 1.00 96.50 94 ILE A CA 1
ATOM 687 C C . ILE A 1 94 ? -4.501 -5.631 8.076 1.00 96.50 94 ILE A C 1
ATOM 689 O O . ILE A 1 94 ? -3.859 -5.851 7.049 1.00 96.50 94 ILE A O 1
ATOM 693 N N . ASP A 1 95 ? -4.133 -6.142 9.250 1.00 95.44 95 ASP A N 1
ATOM 694 C CA . ASP A 1 95 ? -2.946 -6.986 9.408 1.00 95.44 95 ASP A CA 1
ATOM 695 C C . ASP A 1 95 ? -3.078 -8.297 8.619 1.00 95.44 95 ASP A C 1
ATOM 697 O O . ASP A 1 95 ? -2.175 -8.648 7.858 1.00 95.44 95 ASP A O 1
ATOM 701 N N . ALA A 1 96 ? -4.238 -8.962 8.676 1.00 94.38 96 ALA A N 1
ATOM 702 C CA . ALA A 1 96 ? -4.496 -10.173 7.893 1.00 94.38 96 ALA A CA 1
ATOM 703 C C . ALA A 1 96 ? -4.450 -9.930 6.371 1.00 94.38 96 ALA A C 1
ATOM 705 O O . ALA A 1 96 ? -4.048 -10.812 5.599 1.00 94.38 96 ALA A O 1
ATOM 706 N N . LEU A 1 97 ? -4.864 -8.742 5.916 1.00 96.06 97 LEU A N 1
ATOM 707 C CA . LEU A 1 97 ? -4.682 -8.304 4.533 1.00 96.06 97 LEU A CA 1
ATOM 708 C C . LEU A 1 97 ? -3.190 -8.150 4.205 1.00 96.06 97 LEU A C 1
ATOM 710 O O . LEU A 1 97 ? -2.737 -8.666 3.180 1.00 96.06 97 LEU A O 1
ATOM 714 N N . PHE A 1 98 ? -2.419 -7.472 5.055 1.00 96.38 98 PHE A N 1
ATOM 715 C CA . PHE A 1 98 ? -0.996 -7.235 4.816 1.00 96.38 98 PHE A CA 1
ATOM 716 C C . PHE A 1 98 ? -0.149 -8.501 4.852 1.00 96.38 98 PHE A C 1
ATOM 718 O O . PHE A 1 98 ? 0.757 -8.627 4.030 1.00 96.38 98 PHE A O 1
ATOM 725 N N . ASP A 1 99 ? -0.486 -9.481 5.684 1.00 94.88 99 ASP A N 1
ATOM 726 C CA . ASP A 1 99 ? 0.185 -10.781 5.678 1.00 94.88 99 ASP A CA 1
ATOM 727 C C . ASP A 1 99 ? -0.002 -11.5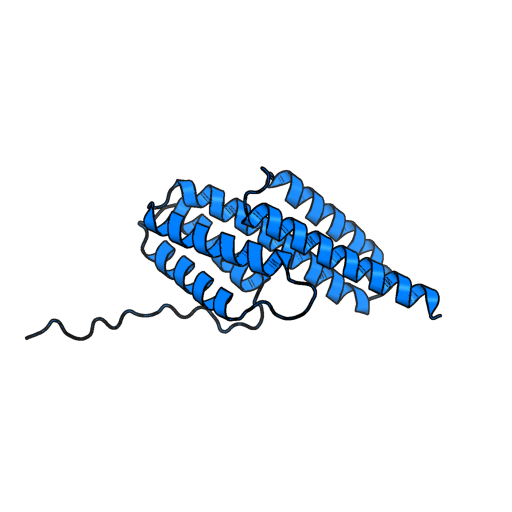09 4.343 1.00 94.88 99 ASP A C 1
ATOM 729 O O . ASP A 1 99 ? 0.942 -12.087 3.786 1.00 94.88 99 ASP A O 1
ATOM 733 N N . ARG A 1 100 ? -1.213 -11.449 3.775 1.00 94.50 100 ARG A N 1
ATOM 734 C CA . ARG A 1 100 ? -1.478 -12.014 2.446 1.00 94.50 100 ARG A CA 1
ATOM 735 C C . ARG A 1 100 ? -0.828 -11.223 1.331 1.00 94.50 100 ARG A C 1
ATOM 737 O O . ARG A 1 100 ? -0.237 -11.842 0.449 1.00 94.50 100 ARG A O 1
ATOM 744 N N . LEU A 1 101 ? -0.860 -9.895 1.394 1.00 94.88 101 LEU A N 1
ATOM 745 C CA . LEU A 1 101 ? -0.152 -9.049 0.438 1.00 94.88 101 LEU A CA 1
ATOM 746 C C . LEU A 1 101 ? 1.351 -9.346 0.456 1.00 94.88 101 LEU A C 1
ATOM 748 O O . LEU A 1 101 ? 1.954 -9.501 -0.601 1.00 94.88 101 LEU A O 1
ATOM 752 N N . ALA A 1 102 ? 1.949 -9.485 1.639 1.00 94.56 102 ALA A N 1
ATOM 753 C CA . ALA A 1 102 ? 3.357 -9.819 1.775 1.00 94.56 102 ALA A CA 1
ATOM 754 C C . ALA A 1 102 ? 3.680 -11.188 1.168 1.00 94.56 102 ALA A C 1
ATOM 756 O O . ALA A 1 102 ? 4.669 -11.325 0.450 1.00 94.56 102 ALA A O 1
ATOM 757 N N . SER A 1 103 ? 2.838 -12.192 1.432 1.00 93.44 103 SER A N 1
ATOM 758 C CA . SER A 1 103 ? 2.988 -13.529 0.854 1.00 93.44 103 SER A CA 1
ATOM 759 C C . SER A 1 103 ? 2.908 -13.503 -0.673 1.00 93.44 103 SER A C 1
ATOM 761 O O . SER A 1 103 ? 3.810 -14.001 -1.347 1.00 93.44 103 SER A O 1
ATOM 763 N N . ALA A 1 104 ? 1.883 -12.846 -1.221 1.00 92.38 104 ALA A N 1
ATOM 764 C CA . ALA A 1 104 ? 1.705 -12.712 -2.660 1.00 92.38 104 ALA A CA 1
ATOM 765 C C . ALA A 1 104 ? 2.887 -11.966 -3.299 1.00 92.38 104 ALA A C 1
ATOM 767 O O . ALA A 1 104 ? 3.459 -12.444 -4.272 1.00 92.38 104 ALA A O 1
ATOM 768 N N . ALA A 1 105 ? 3.319 -10.850 -2.705 1.00 91.81 105 ALA A N 1
AT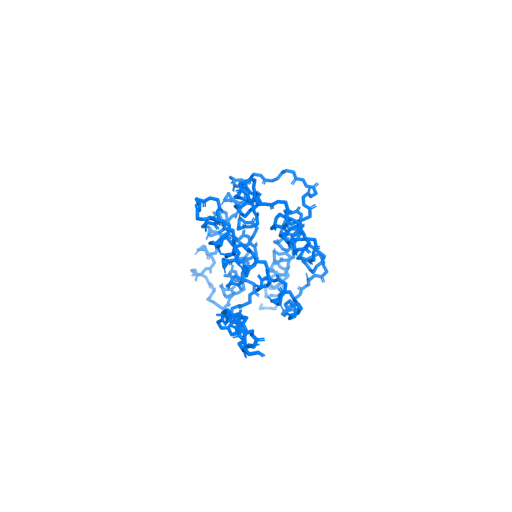OM 769 C CA . ALA A 1 105 ? 4.427 -10.039 -3.199 1.00 91.81 105 ALA A CA 1
ATOM 770 C C . ALA A 1 105 ? 5.780 -10.775 -3.192 1.00 91.81 105 ALA A C 1
ATOM 772 O O . ALA A 1 105 ? 6.578 -10.570 -4.103 1.00 91.81 105 ALA A O 1
ATOM 773 N N . ARG A 1 106 ? 6.054 -11.648 -2.207 1.00 90.44 106 ARG A N 1
ATOM 774 C CA . ARG A 1 106 ? 7.298 -12.450 -2.176 1.00 90.44 106 ARG A CA 1
ATOM 775 C C . ARG A 1 106 ? 7.406 -13.407 -3.359 1.00 90.44 106 ARG A C 1
ATOM 777 O O . ARG A 1 106 ? 8.498 -13.581 -3.896 1.00 90.44 106 ARG A O 1
ATOM 784 N N . ASN A 1 107 ? 6.283 -14.005 -3.740 1.00 84.25 107 ASN A N 1
ATOM 785 C CA . ASN A 1 107 ? 6.220 -15.025 -4.783 1.00 84.25 107 ASN A CA 1
ATOM 786 C C . ASN A 1 107 ? 5.945 -14.432 -6.172 1.00 84.25 107 ASN A C 1
ATOM 788 O O . ASN A 1 107 ? 5.958 -15.157 -7.165 1.00 84.25 107 ASN A O 1
ATOM 792 N N . HIS A 1 108 ? 5.697 -13.123 -6.260 1.00 84.06 108 HIS A N 1
ATOM 793 C CA . HIS A 1 108 ? 5.311 -12.485 -7.506 1.00 84.06 108 HIS A CA 1
ATOM 794 C C . HIS A 1 108 ? 6.524 -12.154 -8.381 1.00 84.06 108 HIS A C 1
ATOM 796 O O . HIS A 1 108 ? 7.433 -11.417 -7.991 1.00 84.06 108 HIS A O 1
ATOM 802 N N . THR A 1 109 ? 6.524 -12.694 -9.596 1.00 70.31 109 THR A N 1
ATOM 803 C CA . THR A 1 109 ? 7.592 -12.503 -10.583 1.00 70.31 109 THR A CA 1
ATOM 804 C C . THR A 1 109 ? 7.132 -11.689 -11.788 1.00 70.31 109 THR A C 1
ATOM 806 O O . THR A 1 109 ? 7.937 -10.924 -12.317 1.00 70.31 109 THR A O 1
ATOM 809 N N . ALA A 1 110 ? 5.865 -11.822 -12.188 1.00 72.06 110 ALA A N 1
ATOM 810 C CA . ALA A 1 110 ? 5.193 -11.053 -13.232 1.00 72.06 110 ALA A CA 1
ATOM 811 C C . ALA A 1 110 ? 3.677 -11.342 -13.222 1.00 72.06 110 ALA A C 1
ATOM 813 O O . ALA A 1 110 ? 3.228 -12.321 -12.622 1.00 72.06 110 ALA A O 1
ATOM 814 N N . GLY A 1 111 ? 2.904 -10.540 -13.958 1.00 74.06 111 GLY A N 1
ATOM 815 C CA . GLY A 1 111 ? 1.480 -10.780 -14.202 1.00 74.06 111 GLY A CA 1
ATOM 816 C C . GLY A 1 111 ? 0.548 -10.127 -13.181 1.00 74.06 111 GLY A C 1
ATOM 817 O O . GLY A 1 111 ? 0.910 -9.172 -12.497 1.00 74.06 111 GLY A O 1
ATOM 818 N N . ARG A 1 112 ? -0.693 -10.617 -13.108 1.00 76.06 112 ARG A N 1
ATOM 819 C CA . ARG A 1 112 ? -1.699 -10.115 -12.164 1.00 76.06 112 ARG A CA 1
ATOM 820 C C . ARG A 1 112 ? -1.507 -10.766 -10.790 1.00 76.06 112 ARG A C 1
ATOM 822 O O . ARG A 1 112 ? -1.168 -11.943 -10.700 1.00 76.06 112 ARG A O 1
ATOM 829 N N . LEU A 1 113 ? -1.728 -10.001 -9.722 1.00 85.06 113 LEU A N 1
ATOM 830 C CA . LEU A 1 113 ? -1.845 -10.557 -8.372 1.00 85.06 113 LEU A CA 1
ATOM 831 C C . LEU A 1 113 ? -3.121 -11.411 -8.231 1.00 85.06 113 LEU A C 1
ATOM 833 O O . LEU A 1 113 ? -4.066 -11.204 -8.989 1.00 85.06 113 LEU A O 1
ATOM 837 N N . PRO A 1 114 ? -3.187 -12.332 -7.254 1.00 85.69 114 PRO A N 1
ATOM 838 C CA . PRO A 1 114 ? -4.382 -13.141 -7.028 1.00 85.69 114 PRO A CA 1
ATOM 839 C C . PRO A 1 114 ? -5.635 -12.282 -6.797 1.00 85.69 114 PRO A C 1
ATOM 841 O O . PRO A 1 114 ? -5.624 -11.385 -5.951 1.00 85.69 114 PRO A O 1
ATOM 844 N N . ASP A 1 115 ? -6.728 -12.586 -7.507 1.00 83.12 115 ASP A N 1
ATOM 845 C CA . ASP A 1 115 ? -7.989 -11.829 -7.415 1.00 83.12 115 ASP A CA 1
ATOM 846 C C . ASP A 1 115 ? -8.610 -11.895 -6.003 1.00 83.12 115 ASP A C 1
ATOM 848 O O . ASP A 1 115 ? -9.289 -10.963 -5.571 1.00 83.12 115 ASP A O 1
ATOM 852 N N . GLU A 1 116 ? -8.304 -12.941 -5.223 1.00 87.00 116 GLU A N 1
ATOM 853 C CA . GLU A 1 116 ? -8.699 -13.057 -3.809 1.00 87.00 116 GLU A CA 1
ATOM 854 C C . GLU A 1 116 ? -8.229 -11.875 -2.941 1.00 87.00 116 GLU A C 1
ATOM 856 O O . GLU A 1 116 ? -8.857 -11.543 -1.930 1.00 87.00 116 GLU A O 1
ATOM 861 N N . LEU A 1 117 ? -7.140 -11.206 -3.334 1.00 91.44 117 LEU A N 1
ATOM 862 C CA . LEU A 1 117 ? -6.610 -10.059 -2.607 1.00 91.44 117 LEU A CA 1
ATOM 863 C C . LEU A 1 117 ? -7.530 -8.837 -2.740 1.00 91.44 117 LEU A C 1
ATOM 865 O O . LEU A 1 117 ? -7.617 -8.046 -1.801 1.00 91.44 117 LEU A O 1
ATOM 869 N N . VAL A 1 118 ? -8.253 -8.709 -3.861 1.00 91.19 118 VAL A N 1
ATOM 870 C CA . VAL A 1 118 ? -9.259 -7.654 -4.065 1.00 91.19 118 VAL A CA 1
ATOM 871 C C . VAL A 1 118 ? -10.392 -7.822 -3.060 1.00 91.19 118 VAL A C 1
ATOM 873 O O . VAL A 1 118 ? -10.740 -6.868 -2.375 1.00 91.19 118 VAL A O 1
ATOM 876 N N . GLY A 1 119 ? -10.896 -9.047 -2.879 1.00 90.69 119 GLY A N 1
ATOM 877 C CA . GLY A 1 119 ? -11.939 -9.327 -1.887 1.00 90.69 119 GLY A CA 1
ATOM 878 C C . GLY A 1 119 ? -11.494 -9.016 -0.453 1.00 90.69 119 GLY A C 1
ATOM 879 O O . GLY A 1 119 ? -12.260 -8.464 0.335 1.00 90.69 119 GLY A O 1
ATOM 880 N N . ARG A 1 120 ? -10.232 -9.305 -0.105 1.00 93.06 120 ARG A N 1
ATOM 881 C CA . ARG A 1 120 ? -9.668 -8.942 1.209 1.00 93.06 120 ARG A CA 1
ATOM 882 C C . ARG A 1 120 ? -9.516 -7.431 1.387 1.00 93.06 120 ARG A C 1
ATOM 884 O O . ARG A 1 120 ? -9.813 -6.930 2.468 1.00 93.06 120 ARG A O 1
ATOM 891 N N . LEU A 1 121 ? -9.088 -6.716 0.346 1.00 94.50 121 LEU A N 1
ATOM 892 C CA . LEU A 1 121 ? -9.033 -5.251 0.334 1.00 94.50 121 LEU A CA 1
ATOM 893 C C . LEU A 1 121 ? -10.420 -4.642 0.524 1.00 94.50 121 LEU A C 1
ATOM 895 O O . LEU A 1 121 ? -10.592 -3.787 1.387 1.00 94.50 121 LEU A O 1
ATOM 899 N N . ASP A 1 122 ? -11.410 -5.119 -0.225 1.00 93.75 122 ASP A N 1
ATOM 900 C CA . ASP A 1 122 ? -12.784 -4.629 -0.146 1.00 93.75 122 ASP A CA 1
ATOM 901 C C . ASP A 1 122 ? -13.386 -4.901 1.245 1.00 93.75 122 ASP A C 1
ATOM 903 O O . ASP A 1 122 ? -14.071 -4.045 1.803 1.00 93.75 122 ASP A O 1
ATOM 907 N N . ASN A 1 123 ? -13.056 -6.037 1.869 1.00 93.12 123 ASN A N 1
ATOM 908 C CA . ASN A 1 123 ? -13.440 -6.330 3.252 1.00 93.12 123 ASN A CA 1
ATOM 909 C C . ASN A 1 123 ? -12.765 -5.401 4.268 1.00 93.12 123 ASN A C 1
ATOM 911 O O . ASN A 1 123 ? -13.421 -4.962 5.212 1.00 93.12 123 ASN A O 1
ATOM 915 N N . ALA A 1 124 ? -11.477 -5.093 4.087 1.00 95.44 124 ALA A N 1
ATOM 916 C CA . ALA A 1 124 ? -10.774 -4.143 4.943 1.00 95.44 124 ALA A CA 1
ATOM 917 C C . ALA A 1 124 ? -11.389 -2.740 4.817 1.00 95.44 124 ALA A C 1
ATOM 919 O O . ALA A 1 124 ? -11.726 -2.143 5.834 1.00 95.44 124 ALA A O 1
ATOM 920 N N . ILE A 1 125 ? -11.644 -2.268 3.589 1.00 95.88 125 ILE A N 1
ATOM 921 C CA . ILE A 1 125 ? -12.325 -0.991 3.316 1.00 95.88 125 ILE A CA 1
ATOM 922 C C . ILE A 1 125 ? -13.703 -0.962 3.986 1.00 95.88 125 ILE A C 1
ATOM 924 O O . ILE A 1 125 ? -14.009 -0.021 4.716 1.00 95.88 125 ILE A O 1
ATOM 928 N N . ALA A 1 126 ? -14.517 -2.004 3.798 1.00 94.56 126 ALA A N 1
ATOM 929 C CA . ALA A 1 126 ? -15.838 -2.103 4.413 1.00 94.56 126 ALA A CA 1
ATOM 930 C C . ALA A 1 126 ? -15.769 -2.113 5.948 1.00 94.56 126 ALA A C 1
ATOM 932 O O . ALA A 1 126 ? -16.607 -1.510 6.615 1.00 94.56 126 ALA A O 1
ATOM 933 N N . SER A 1 127 ? -14.766 -2.774 6.533 1.00 94.25 127 SER A N 1
ATOM 934 C CA . SER A 1 127 ? -14.578 -2.764 7.982 1.00 94.25 127 SER A CA 1
ATOM 935 C C . SER A 1 127 ? -14.153 -1.394 8.497 1.00 94.25 127 SER A C 1
ATOM 937 O O . SER A 1 127 ? -14.712 -0.935 9.484 1.00 94.25 127 SER A O 1
ATOM 939 N N . THR A 1 128 ? -13.228 -0.716 7.816 1.00 96.19 128 THR A N 1
ATOM 940 C CA . THR A 1 128 ? -12.787 0.634 8.186 1.00 96.19 128 THR A CA 1
ATOM 941 C C . THR A 1 128 ? -13.907 1.663 8.019 1.00 96.19 128 THR A C 1
ATOM 943 O O . THR A 1 128 ? -14.019 2.572 8.832 1.00 96.19 128 THR A O 1
ATOM 946 N N . LEU A 1 129 ? -14.792 1.515 7.027 1.00 96.00 129 LEU A N 1
ATOM 947 C CA . LEU A 1 129 ? -15.968 2.383 6.869 1.00 96.00 129 LEU A CA 1
ATOM 948 C C . LEU A 1 129 ? -16.944 2.308 8.055 1.00 96.00 129 LEU A C 1
ATOM 950 O O . LEU A 1 129 ? -17.654 3.279 8.302 1.00 96.00 129 LEU A O 1
ATOM 954 N N . ARG A 1 130 ? -16.970 1.188 8.791 1.00 95.19 130 ARG A N 1
ATOM 955 C CA . ARG A 1 130 ? -17.803 1.016 9.994 1.00 95.19 130 ARG A CA 1
ATOM 956 C C . ARG A 1 130 ? -17.205 1.660 11.247 1.00 95.19 130 ARG A C 1
ATOM 958 O O . ARG A 1 130 ? -17.890 1.742 12.261 1.00 95.19 130 ARG A O 1
ATOM 965 N N . GLU A 1 131 ? -15.953 2.111 11.195 1.00 97.19 131 GLU A N 1
ATOM 966 C CA . GLU A 1 131 ? -15.334 2.821 12.311 1.00 97.19 131 GLU A CA 1
ATOM 967 C C . GLU A 1 131 ? -15.950 4.226 12.484 1.00 97.19 131 GLU A C 1
ATOM 969 O O . GLU A 1 131 ? -16.346 4.868 11.496 1.00 97.19 131 GLU A O 1
ATOM 974 N N . PRO A 1 132 ? -15.987 4.755 13.722 1.00 96.19 132 PRO A N 1
ATOM 975 C CA . PRO A 1 132 ? -16.408 6.127 13.981 1.00 96.19 132 PRO A CA 1
ATOM 976 C C . PRO A 1 132 ? -15.633 7.150 13.145 1.00 96.19 132 PRO A C 1
ATOM 978 O O . PRO A 1 132 ? -14.468 6.950 12.785 1.00 96.19 132 PRO A O 1
ATOM 981 N N . ALA A 1 133 ? -16.277 8.279 12.844 1.00 96.44 133 ALA A N 1
ATOM 982 C CA . ALA A 1 133 ? -15.647 9.342 12.074 1.00 96.44 133 ALA A CA 1
ATOM 983 C C . ALA A 1 133 ? -14.424 9.914 12.782 1.00 96.44 133 ALA A C 1
ATOM 985 O O . ALA A 1 133 ? -14.519 10.495 13.856 1.00 96.44 133 ALA A O 1
ATOM 986 N N . SER A 1 134 ? -13.266 9.740 12.151 1.00 97.75 134 SER A N 1
ATOM 987 C CA . SER A 1 134 ? -11.985 10.200 12.663 1.00 97.75 134 SER A CA 1
ATOM 988 C C . SER A 1 134 ? -11.002 10.435 11.520 1.00 97.75 134 SER A C 1
ATOM 990 O O . SER A 1 134 ? -11.154 9.903 10.413 1.00 97.75 134 SER A O 1
ATOM 992 N N . LYS A 1 135 ? -9.953 11.212 11.804 1.00 97.25 135 LYS A N 1
ATOM 993 C CA . LYS A 1 135 ? -8.826 11.389 10.884 1.00 97.25 135 LYS A CA 1
ATOM 994 C C . LYS A 1 135 ? -8.159 10.046 10.568 1.00 97.25 135 LYS A C 1
ATOM 996 O O . LYS A 1 135 ? -7.955 9.739 9.401 1.00 97.25 135 LYS A O 1
ATOM 1001 N N . SER A 1 136 ? -7.921 9.214 11.584 1.00 96.94 136 SER A N 1
ATOM 1002 C CA . SER A 1 136 ? -7.353 7.867 11.438 1.00 96.94 136 SER A CA 1
ATOM 1003 C C . SER A 1 136 ? -8.156 6.981 10.489 1.00 96.94 136 SER A C 1
ATOM 1005 O O . SER A 1 136 ? -7.581 6.322 9.627 1.00 96.94 136 SER A O 1
ATOM 1007 N N . ARG A 1 137 ? -9.491 7.005 10.582 1.00 97.81 137 ARG A N 1
ATOM 1008 C CA . ARG A 1 137 ? -10.354 6.282 9.643 1.00 97.81 137 ARG A CA 1
ATOM 1009 C C . ARG A 1 137 ? -10.157 6.773 8.211 1.00 97.81 137 ARG A C 1
ATOM 1011 O O . ARG A 1 137 ? -9.958 5.962 7.312 1.00 97.81 137 ARG A O 1
ATOM 1018 N N . ASN A 1 138 ? -10.223 8.084 7.994 1.00 98.06 138 ASN A N 1
ATOM 1019 C CA . ASN A 1 138 ? -10.125 8.662 6.654 1.00 98.06 138 ASN A CA 1
ATOM 1020 C C . ASN A 1 138 ? -8.737 8.415 6.032 1.00 98.06 138 ASN A C 1
ATOM 1022 O O . ASN A 1 138 ? -8.657 7.996 4.879 1.00 98.06 138 ASN A O 1
ATOM 1026 N N . ASP A 1 139 ? -7.663 8.583 6.808 1.00 97.75 139 ASP A N 1
ATOM 1027 C CA . ASP A 1 139 ? -6.286 8.320 6.374 1.00 97.75 139 ASP A CA 1
ATOM 1028 C C . ASP A 1 139 ? -6.094 6.835 6.002 1.00 97.75 139 ASP A C 1
ATOM 1030 O O . ASP A 1 139 ? -5.523 6.518 4.954 1.00 97.75 139 ASP A O 1
ATOM 1034 N N . ALA A 1 140 ? -6.643 5.910 6.801 1.00 97.75 140 ALA A N 1
ATOM 1035 C CA . ALA A 1 140 ? -6.617 4.481 6.490 1.00 97.75 140 ALA A CA 1
ATOM 1036 C C . ALA A 1 140 ? -7.398 4.152 5.205 1.00 97.75 140 ALA A C 1
ATOM 1038 O O . ALA A 1 140 ? -6.916 3.380 4.377 1.00 97.75 140 ALA A O 1
ATOM 1039 N N . LEU A 1 141 ? -8.573 4.757 4.994 1.00 97.75 141 LEU A N 1
ATOM 1040 C CA . LEU A 1 141 ? -9.366 4.559 3.774 1.00 97.75 141 LEU A CA 1
ATOM 1041 C C . LEU A 1 141 ? -8.646 5.069 2.522 1.00 97.75 141 LEU A C 1
ATOM 1043 O O . LEU A 1 141 ? -8.642 4.371 1.508 1.00 97.75 141 LEU A O 1
ATOM 1047 N N . ILE A 1 142 ? -8.000 6.239 2.591 1.00 97.00 142 ILE A N 1
ATOM 1048 C CA . ILE A 1 142 ? -7.190 6.783 1.489 1.00 97.00 142 ILE A CA 1
ATOM 1049 C C . ILE A 1 142 ? -6.070 5.805 1.131 1.00 97.00 142 ILE A C 1
ATOM 1051 O O . ILE A 1 142 ? -5.889 5.466 -0.042 1.00 97.00 142 ILE A O 1
ATOM 1055 N N . GLY A 1 143 ? -5.350 5.304 2.135 1.00 96.69 143 GLY A N 1
ATOM 1056 C CA . GLY A 1 143 ? -4.275 4.346 1.917 1.00 96.69 143 GLY A CA 1
ATOM 1057 C C . GLY A 1 143 ? -4.771 3.014 1.336 1.00 96.69 143 GLY A C 1
ATOM 1058 O O . GLY A 1 143 ? -4.214 2.535 0.348 1.00 96.69 143 GLY A O 1
ATOM 1059 N N . LEU A 1 144 ? -5.859 2.442 1.864 1.00 97.06 144 LEU A N 1
ATOM 1060 C CA . LEU A 1 144 ? -6.459 1.202 1.348 1.00 97.06 144 LEU A CA 1
ATOM 1061 C C . LEU A 1 144 ? -6.961 1.357 -0.097 1.00 97.06 144 LEU A C 1
ATOM 1063 O O . LEU A 1 144 ? -6.691 0.498 -0.942 1.00 97.06 144 LEU A O 1
ATOM 1067 N N . ALA A 1 145 ? -7.628 2.470 -0.415 1.00 94.31 145 ALA A N 1
ATOM 1068 C CA . ALA A 1 145 ? -8.051 2.786 -1.778 1.00 94.31 145 ALA A CA 1
ATOM 1069 C C . ALA A 1 145 ? -6.846 2.955 -2.718 1.00 94.31 145 ALA A C 1
ATOM 1071 O O . ALA A 1 145 ? -6.852 2.448 -3.843 1.00 94.31 145 ALA A O 1
ATOM 1072 N N . GLY A 1 146 ? -5.777 3.596 -2.237 1.00 93.50 146 GLY A N 1
ATOM 1073 C CA . GLY A 1 146 ? -4.518 3.739 -2.959 1.00 93.50 146 GLY A CA 1
ATOM 1074 C C . GLY A 1 146 ? -3.846 2.397 -3.266 1.00 93.50 146 GLY A C 1
ATOM 1075 O O . GLY A 1 146 ? -3.325 2.217 -4.367 1.00 93.50 146 GLY A O 1
ATOM 1076 N N . ILE A 1 147 ? -3.880 1.438 -2.333 1.00 94.94 147 ILE A N 1
ATOM 1077 C CA . ILE A 1 147 ? -3.392 0.064 -2.554 1.00 94.94 147 ILE A CA 1
ATOM 1078 C C . ILE A 1 147 ? -4.233 -0.626 -3.628 1.00 94.94 147 ILE A C 1
ATOM 1080 O O . ILE A 1 147 ? -3.679 -1.189 -4.572 1.00 94.94 147 ILE A O 1
ATOM 1084 N N . ARG A 1 148 ? -5.564 -0.546 -3.523 1.00 93.38 148 ARG A N 1
ATOM 1085 C CA . ARG A 1 148 ? -6.483 -1.159 -4.488 1.00 93.38 148 ARG A CA 1
ATOM 1086 C C . ARG A 1 148 ? -6.260 -0.626 -5.903 1.00 93.38 148 ARG A C 1
ATOM 1088 O O . ARG A 1 148 ? -6.060 -1.413 -6.820 1.00 93.38 148 ARG A O 1
ATOM 1095 N N . ALA A 1 149 ? -6.225 0.695 -6.072 1.00 88.44 149 ALA A N 1
ATOM 1096 C CA . ALA A 1 149 ? -5.992 1.331 -7.368 1.00 88.44 149 ALA A CA 1
ATOM 1097 C C . ALA A 1 149 ? -4.570 1.088 -7.906 1.00 88.44 149 ALA A C 1
ATOM 1099 O O . ALA A 1 149 ? -4.369 1.002 -9.115 1.00 88.44 149 ALA A O 1
ATOM 1100 N N . GLY A 1 150 ? -3.574 0.991 -7.019 1.00 88.50 150 GLY A N 1
ATOM 1101 C CA . GLY A 1 150 ? -2.182 0.758 -7.398 1.00 88.50 150 GLY A CA 1
ATOM 1102 C C . GLY A 1 150 ? -1.902 -0.669 -7.866 1.00 88.50 150 GLY A C 1
ATOM 1103 O O . GLY A 1 150 ? -1.155 -0.857 -8.822 1.00 88.50 150 GLY A O 1
ATOM 1104 N N . LEU A 1 151 ? -2.496 -1.664 -7.206 1.00 88.94 151 LEU A N 1
ATOM 1105 C CA . LEU A 1 151 ? -2.245 -3.080 -7.484 1.00 88.94 151 LEU A CA 1
ATOM 1106 C C . LEU A 1 151 ? -3.259 -3.708 -8.446 1.00 88.94 151 LEU A C 1
ATOM 1108 O O . LEU A 1 151 ? -2.929 -4.678 -9.126 1.00 88.94 151 LEU A O 1
ATOM 1112 N N . PHE A 1 152 ? -4.475 -3.161 -8.519 1.00 88.38 152 PHE A N 1
ATOM 1113 C CA . PHE A 1 152 ? -5.578 -3.718 -9.303 1.00 88.38 152 PHE A CA 1
ATOM 1114 C C . PHE A 1 152 ? -6.247 -2.653 -10.185 1.00 88.38 152 PHE A C 1
ATOM 1116 O O . PHE A 1 152 ? -7.448 -2.413 -10.058 1.00 88.38 152 PHE A O 1
ATOM 1123 N N . PRO A 1 153 ? -5.510 -2.021 -11.119 1.00 81.62 153 PRO A N 1
ATOM 1124 C CA . PRO A 1 153 ? -6.051 -0.945 -11.954 1.00 81.62 153 PRO A CA 1
ATOM 1125 C C . PRO A 1 153 ? -7.221 -1.384 -12.852 1.00 81.62 153 PRO A C 1
ATOM 1127 O O . PRO A 1 153 ? -8.022 -0.552 -13.256 1.00 81.62 153 PRO A O 1
ATOM 1130 N N . GLY A 1 154 ? -7.338 -2.683 -13.155 1.00 80.94 154 GLY A N 1
ATOM 1131 C CA . GLY A 1 154 ? -8.444 -3.255 -13.935 1.00 8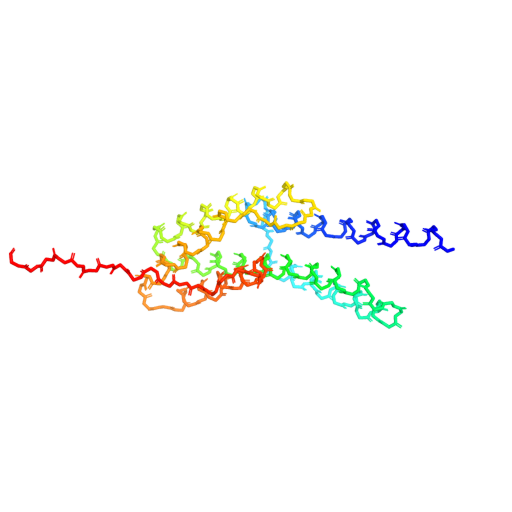0.94 154 GLY A CA 1
ATOM 1132 C C . GLY A 1 154 ? -9.588 -3.846 -13.103 1.00 80.94 154 GLY A C 1
ATOM 1133 O O . GLY A 1 154 ? -10.492 -4.451 -13.676 1.00 80.94 154 GLY A O 1
ATOM 1134 N N . ALA A 1 155 ? -9.549 -3.748 -11.769 1.00 83.31 155 ALA A N 1
ATOM 1135 C CA . ALA A 1 155 ? -10.659 -4.208 -10.940 1.00 83.31 155 ALA A CA 1
ATOM 1136 C C . ALA A 1 155 ? -11.861 -3.267 -11.089 1.00 83.31 155 ALA A C 1
ATOM 1138 O O . ALA A 1 155 ? -11.700 -2.051 -11.192 1.00 83.31 155 ALA A O 1
ATOM 1139 N N . ARG A 1 156 ? -13.080 -3.824 -11.032 1.00 82.50 156 ARG A N 1
ATOM 1140 C CA . ARG A 1 156 ? -14.315 -3.022 -10.955 1.00 82.50 156 ARG A CA 1
ATOM 1141 C C . ARG A 1 156 ? -14.216 -2.029 -9.798 1.00 82.50 156 ARG A C 1
ATOM 1143 O O . ARG A 1 156 ? -13.558 -2.327 -8.800 1.00 82.50 156 ARG A O 1
ATOM 1150 N N . SER A 1 157 ? -14.868 -0.874 -9.902 1.00 80.69 157 SER A N 1
ATOM 1151 C CA . SER A 1 157 ? -14.965 0.078 -8.789 1.00 80.69 157 SER A CA 1
ATOM 1152 C C . SER A 1 157 ? -15.437 -0.625 -7.516 1.00 80.69 157 SER A C 1
ATOM 1154 O O . SER A 1 157 ? -16.220 -1.574 -7.592 1.00 80.69 157 SER A O 1
ATOM 1156 N N . TYR A 1 158 ? -14.937 -0.191 -6.356 1.00 78.81 158 TYR A N 1
ATOM 1157 C CA . TYR A 1 158 ? -15.394 -0.724 -5.074 1.00 78.81 158 TYR A CA 1
ATOM 1158 C C . TYR A 1 158 ? -16.919 -0.604 -4.991 1.00 78.81 158 TYR A C 1
ATOM 1160 O O . TYR A 1 158 ? -17.468 0.481 -5.181 1.00 78.81 158 TYR A O 1
ATOM 1168 N N . GLN A 1 159 ? -17.584 -1.725 -4.727 1.00 80.62 159 GLN A N 1
ATOM 1169 C CA . GLN A 1 159 ? -19.017 -1.767 -4.482 1.00 80.62 159 GLN A CA 1
ATOM 1170 C C . GLN A 1 159 ? -19.214 -2.003 -2.987 1.00 80.62 159 GLN A C 1
ATOM 1172 O O . GLN A 1 159 ? -18.869 -3.085 -2.500 1.00 80.62 159 GLN A O 1
ATOM 1177 N N . PRO A 1 160 ? -19.737 -1.015 -2.239 1.00 73.81 160 PRO A N 1
ATOM 1178 C CA . PRO A 1 160 ? -20.147 -1.252 -0.871 1.00 73.81 160 PRO A CA 1
ATOM 1179 C C . PRO A 1 160 ? -21.135 -2.412 -0.884 1.00 73.81 160 PRO A C 1
ATOM 1181 O O . PRO A 1 160 ? -22.151 -2.354 -1.578 1.00 73.81 160 PRO A O 1
ATOM 1184 N N . ARG A 1 161 ? -20.843 -3.475 -0.131 1.00 66.56 161 ARG A N 1
ATOM 1185 C CA . ARG A 1 161 ? -21.872 -4.463 0.175 1.00 66.56 161 ARG A CA 1
ATOM 1186 C C . ARG A 1 161 ? -22.885 -3.744 1.052 1.00 66.56 161 ARG A C 1
ATOM 1188 O O . ARG A 1 161 ? -22.664 -3.609 2.252 1.00 66.56 161 ARG A O 1
ATOM 1195 N N . LEU A 1 162 ? -23.941 -3.223 0.430 1.00 52.06 162 LEU A N 1
ATOM 1196 C CA . LEU A 1 162 ? -25.144 -2.826 1.137 1.00 52.06 162 LEU A CA 1
ATOM 1197 C C . LEU A 1 162 ? -25.604 -4.102 1.828 1.00 52.06 162 LEU A C 1
ATOM 1199 O O . LEU A 1 162 ? -26.036 -5.051 1.176 1.00 52.06 162 LEU A O 1
ATOM 1203 N N . SER A 1 163 ? -25.367 -4.189 3.133 1.00 50.38 163 SER A N 1
ATOM 1204 C CA . SER A 1 163 ? -25.995 -5.213 3.946 1.00 50.38 163 SER A CA 1
ATOM 1205 C C . SER A 1 163 ? -27.486 -5.050 3.713 1.00 50.38 163 SER A C 1
ATOM 1207 O O . SER A 1 163 ? -28.050 -4.030 4.107 1.00 50.38 163 SER A O 1
ATOM 1209 N N . ASN A 1 164 ? -28.079 -6.006 3.008 1.00 42.53 164 ASN A N 1
ATOM 1210 C CA . ASN A 1 164 ? -29.512 -6.122 2.856 1.00 42.53 164 ASN A CA 1
ATOM 1211 C C . ASN A 1 164 ? -30.094 -6.229 4.274 1.00 42.53 164 ASN A C 1
ATOM 1213 O O . ASN A 1 164 ? -30.068 -7.299 4.878 1.00 42.53 164 ASN A O 1
ATOM 1217 N N . GLN A 1 165 ? -30.508 -5.102 4.858 1.00 44.16 165 GLN A N 1
ATOM 1218 C CA . GLN A 1 165 ? -31.392 -5.085 6.016 1.00 44.16 165 GLN A CA 1
ATOM 1219 C C . GLN A 1 165 ? -32.798 -5.403 5.500 1.00 44.16 165 GLN A C 1
ATOM 1221 O O . GLN A 1 165 ? -33.675 -4.548 5.487 1.00 44.16 165 GLN A O 1
ATOM 1226 N N . GLU A 1 166 ? -32.998 -6.628 5.024 1.00 43.88 166 GLU A N 1
ATOM 1227 C CA . GLU A 1 166 ? -34.332 -7.176 4.815 1.00 43.88 166 GLU A CA 1
ATOM 1228 C C . GLU A 1 166 ? -34.674 -8.045 6.024 1.00 43.88 166 GLU A C 1
ATOM 1230 O O . GLU A 1 166 ? -34.030 -9.062 6.279 1.00 43.88 166 GLU A O 1
ATOM 1235 N N . GLY A 1 167 ? -35.700 -7.615 6.764 1.00 43.41 167 GLY A N 1
ATOM 1236 C CA . GLY A 1 167 ? -36.539 -8.526 7.537 1.00 43.41 167 GLY A CA 1
ATOM 1237 C C . GLY A 1 167 ? -36.330 -8.581 9.049 1.00 43.41 167 GLY A C 1
ATOM 1238 O O . GLY A 1 167 ? -36.194 -9.669 9.593 1.00 43.41 167 GLY A O 1
ATOM 1239 N N . ILE A 1 168 ? -36.400 -7.449 9.755 1.00 46.12 168 ILE A N 1
ATOM 1240 C CA . ILE A 1 168 ? -37.073 -7.451 11.068 1.00 46.12 168 ILE A CA 1
ATOM 1241 C C . ILE A 1 168 ? -38.225 -6.455 10.977 1.00 46.12 168 ILE A C 1
ATOM 1243 O O . ILE A 1 168 ? -38.102 -5.291 11.349 1.00 46.12 168 ILE A O 1
ATOM 1247 N N . ALA A 1 169 ? -39.331 -6.917 10.407 1.00 44.22 169 ALA A N 1
ATOM 1248 C CA . ALA A 1 169 ? -40.640 -6.322 10.598 1.00 44.22 169 ALA A CA 1
ATOM 1249 C C . ALA A 1 169 ? -41.683 -7.443 10.493 1.00 44.22 169 ALA A C 1
ATOM 1251 O O . ALA A 1 169 ? -41.745 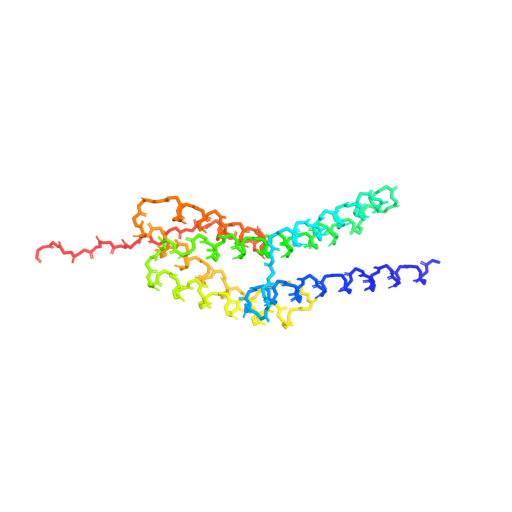-8.103 9.455 1.00 44.22 169 ALA A O 1
ATOM 1252 N N . ALA A 1 170 ? -42.476 -7.563 11.566 1.00 43.38 170 ALA A N 1
ATOM 1253 C CA . ALA A 1 170 ? -43.579 -8.490 11.854 1.00 43.38 170 ALA A CA 1
ATOM 1254 C C . ALA A 1 170 ? -43.187 -9.783 12.586 1.00 43.38 170 ALA A C 1
ATOM 1256 O O . ALA A 1 170 ? -42.716 -10.742 11.939 1.00 43.38 170 ALA A O 1
#

Organism: Chiloscyllium punctatum (NCBI:txid137246)

InterPro domains:
  IPR006726 Para-hydroxybenzoic acid efflux pump subunit AaeB/fusaric acid resistance protein [PF04632] (2-156)

Secondary structure (DSSP, 8-state):
-HHHHHHHHHHHHHHHHHHHHHHHHHHTT-S---HHHHHHHHHHHHHHHHHHHTT-STTHHHHHHHHHHHHHHHHHHHHHHHHTTS-HHHHHHHHHHHHHHHHHHHH--SSPPPTHHHHHHHHHHHHHHTSPS-HHHHHHHHHHHHHHHHH-TTSPPP------------